Protein AF-E0N6F6-F1 (afdb_monomer_lite)

pLDDT: mean 92.58, std 10.04, range [50.66, 98.19]

Foldseek 3Di:
DQVVVVVVLCVLLVHDLVVLCVVVVHDSVVSVCCSPVNDDPVSSVVSVVSSVVVVVVVV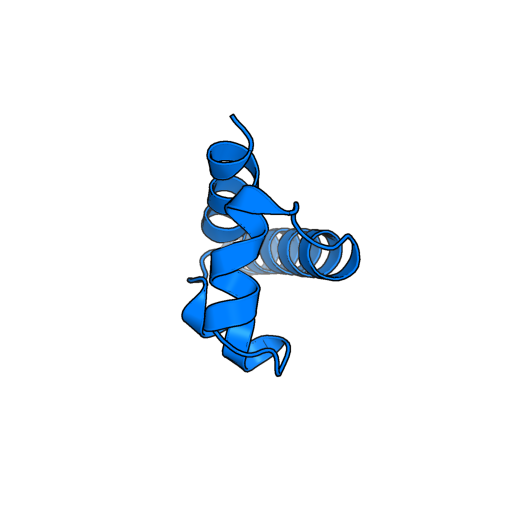D

Structure (mmCIF, N/CA/C/O backbone):
data_AF-E0N6F6-F1
#
_entry.id   AF-E0N6F6-F1
#
loop_
_atom_site.group_PDB
_atom_site.id
_atom_site.type_symbol
_atom_site.label_atom_id
_atom_site.label_alt_id
_atom_site.label_comp_id
_atom_site.label_asym_id
_atom_site.label_entity_id
_atom_site.label_seq_id
_atom_site.pdbx_PDB_ins_code
_atom_site.Cartn_x
_atom_site.Cartn_y
_atom_site.Cartn_z
_atom_site.occupancy
_atom_site.B_iso_or_equiv
_atom_site.auth_seq_id
_atom_site.auth_comp_id
_atom_site.auth_asym_id
_atom_site.auth_atom_id
_atom_site.pdbx_PDB_model_num
ATOM 1 N N . MET A 1 1 ? -5.490 1.347 -18.433 1.00 50.66 1 MET A N 1
ATOM 2 C CA . MET A 1 1 ? -6.365 0.369 -17.735 1.00 50.66 1 MET A CA 1
ATOM 3 C C . MET A 1 1 ? -5.671 -0.407 -16.596 1.00 50.66 1 MET A C 1
ATOM 5 O O . MET A 1 1 ? -6.383 -1.075 -15.858 1.00 50.66 1 MET A O 1
ATOM 9 N N . GLN A 1 2 ? -4.340 -0.330 -16.393 1.00 57.03 2 GLN A N 1
ATOM 10 C CA . GLN A 1 2 ? -3.672 -0.939 -15.219 1.00 57.03 2 GLN A CA 1
ATOM 11 C C . GLN A 1 2 ? -3.789 -0.098 -13.933 1.00 57.03 2 GLN A C 1
ATOM 13 O O . GLN A 1 2 ? -3.927 -0.688 -12.862 1.00 57.03 2 GLN A O 1
ATOM 18 N N . ASP A 1 3 ? -3.839 1.241 -14.032 1.00 62.19 3 ASP A N 1
ATOM 19 C CA . ASP A 1 3 ? -3.980 2.144 -12.871 1.00 62.19 3 ASP A CA 1
ATOM 20 C C . ASP A 1 3 ? -5.168 1.787 -11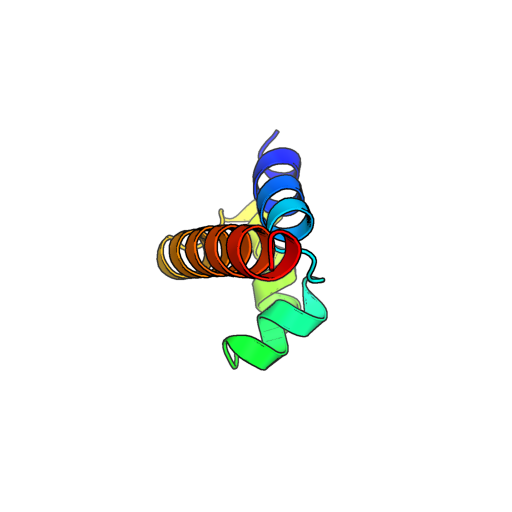.971 1.00 62.19 3 ASP A C 1
ATOM 22 O O . ASP A 1 3 ? -5.098 1.871 -10.745 1.00 62.19 3 ASP A O 1
ATOM 26 N N . THR A 1 4 ? -6.266 1.339 -12.585 1.00 78.69 4 THR A N 1
ATOM 27 C CA . THR A 1 4 ? -7.510 1.035 -11.883 1.00 78.69 4 THR A CA 1
ATOM 28 C C . THR A 1 4 ? -7.339 -0.144 -10.929 1.00 78.69 4 THR A C 1
ATOM 30 O O . THR A 1 4 ? -7.806 -0.074 -9.801 1.00 78.69 4 THR A O 1
ATOM 33 N N . LYS A 1 5 ? -6.609 -1.197 -11.328 1.00 89.00 5 LYS A N 1
ATOM 34 C CA . LYS A 1 5 ? -6.435 -2.398 -10.493 1.00 89.00 5 LYS A CA 1
ATOM 35 C C . LYS A 1 5 ? -5.588 -2.115 -9.258 1.00 89.00 5 LYS A C 1
ATOM 37 O O . LYS A 1 5 ? -5.959 -2.526 -8.162 1.00 89.00 5 LYS A O 1
ATOM 42 N N . PHE A 1 6 ? -4.472 -1.399 -9.418 1.00 92.69 6 PHE A N 1
ATOM 43 C CA . PHE A 1 6 ? -3.607 -1.080 -8.282 1.00 92.69 6 PHE A CA 1
ATOM 44 C C . PHE A 1 6 ? -4.310 -0.146 -7.295 1.00 92.69 6 PHE A C 1
ATOM 46 O O . PHE A 1 6 ? -4.278 -0.384 -6.089 1.00 92.69 6 PHE A O 1
ATOM 53 N N . LYS A 1 7 ? -5.018 0.867 -7.808 1.00 93.62 7 LYS A N 1
ATOM 54 C CA . LYS A 1 7 ? -5.823 1.757 -6.972 1.00 93.62 7 LYS A CA 1
ATOM 55 C C . LYS A 1 7 ? -6.904 0.990 -6.202 1.00 93.62 7 LYS A C 1
ATOM 57 O O . LYS A 1 7 ? -6.989 1.141 -4.993 1.00 93.62 7 LYS A O 1
ATOM 62 N N . THR A 1 8 ? -7.646 0.092 -6.854 1.00 94.88 8 THR A N 1
ATOM 63 C CA . THR A 1 8 ? -8.661 -0.737 -6.179 1.00 94.88 8 THR A CA 1
ATOM 64 C C . THR A 1 8 ? -8.079 -1.611 -5.065 1.00 94.88 8 THR A C 1
ATOM 66 O O . THR A 1 8 ? -8.732 -1.792 -4.037 1.00 94.88 8 THR A O 1
ATOM 69 N N . LEU A 1 9 ? -6.863 -2.146 -5.233 1.00 95.38 9 LEU A N 1
ATOM 70 C CA . LEU A 1 9 ? -6.190 -2.916 -4.180 1.00 95.38 9 LEU A CA 1
ATOM 71 C C . LEU A 1 9 ? -5.846 -2.044 -2.966 1.00 95.38 9 LEU A C 1
ATOM 73 O O . LEU A 1 9 ? -6.086 -2.459 -1.835 1.00 95.38 9 LEU A O 1
ATOM 77 N N . LEU A 1 10 ? -5.324 -0.837 -3.197 1.00 96.62 10 LEU A N 1
ATOM 78 C CA . LEU A 1 10 ? -5.028 0.134 -2.138 1.00 96.62 10 LEU A CA 1
ATOM 79 C C . LEU A 1 10 ? -6.296 0.574 -1.402 1.00 96.62 10 LEU A C 1
ATOM 81 O O . LEU A 1 10 ? -6.325 0.548 -0.174 1.00 96.62 10 LEU A O 1
ATOM 85 N N . ASP A 1 11 ? -7.350 0.899 -2.152 1.00 96.75 11 ASP A N 1
ATOM 86 C CA . ASP A 1 11 ? -8.642 1.320 -1.607 1.00 96.75 11 ASP A CA 1
ATOM 87 C C . ASP A 1 11 ? -9.266 0.193 -0.765 1.00 96.75 11 ASP A C 1
ATOM 89 O O . ASP A 1 11 ? -9.718 0.424 0.355 1.00 96.75 11 ASP A O 1
ATOM 93 N N . SER A 1 12 ? -9.212 -1.055 -1.251 1.00 96.25 12 SER A N 1
ATOM 94 C CA . SER A 1 12 ? -9.700 -2.230 -0.510 1.00 96.25 12 SER A CA 1
ATOM 95 C C . SER A 1 12 ? -8.905 -2.498 0.768 1.00 96.25 12 SER A C 1
ATOM 97 O O . SER A 1 12 ? -9.464 -2.995 1.744 1.00 96.25 12 SER A O 1
ATOM 99 N N . ALA A 1 13 ? -7.607 -2.197 0.753 1.00 97.06 13 ALA A N 1
ATOM 100 C CA . ALA A 1 13 ? -6.713 -2.322 1.897 1.00 97.06 13 ALA A CA 1
ATOM 101 C C . ALA A 1 13 ? -6.712 -1.076 2.801 1.00 97.06 13 ALA A C 1
ATOM 103 O O . ALA A 1 13 ? -6.025 -1.080 3.819 1.00 97.06 13 ALA A O 1
ATOM 104 N N . GLN A 1 14 ? -7.465 -0.028 2.446 1.00 97.25 14 GLN A N 1
ATOM 105 C CA . GLN A 1 14 ? -7.571 1.243 3.169 1.00 97.25 14 GLN A CA 1
ATOM 106 C C . GLN A 1 14 ? -6.211 1.890 3.488 1.00 97.25 14 GLN A C 1
ATOM 108 O O . GLN A 1 14 ? -6.000 2.412 4.582 1.00 97.25 14 GLN A O 1
ATOM 113 N N . ILE A 1 15 ? -5.269 1.856 2.539 1.00 97.44 15 ILE A N 1
ATOM 114 C CA . ILE A 1 15 ? -3.946 2.479 2.696 1.00 97.44 15 ILE A CA 1
ATOM 115 C C . ILE A 1 15 ? -3.522 3.259 1.453 1.00 97.44 15 ILE A C 1
ATOM 117 O O . ILE A 1 15 ? -3.950 2.975 0.336 1.00 97.44 15 ILE A O 1
ATOM 121 N N . THR A 1 16 ? -2.617 4.220 1.629 1.00 97.00 16 THR A N 1
ATOM 122 C CA . THR A 1 16 ? -2.019 4.958 0.511 1.00 97.00 16 THR A CA 1
ATOM 123 C C . THR A 1 16 ? -0.782 4.246 -0.055 1.00 97.00 16 THR A C 1
ATOM 125 O O . THR A 1 16 ? -0.206 3.352 0.569 1.00 97.00 16 THR A O 1
ATOM 128 N N . GLN A 1 17 ? -0.294 4.684 -1.223 1.00 96.31 17 GLN A N 1
ATOM 129 C CA . GLN A 1 17 ? 1.007 4.233 -1.751 1.00 96.31 17 GLN A CA 1
ATOM 130 C C . GLN A 1 17 ? 2.172 4.571 -0.805 1.00 96.31 17 GLN A C 1
ATOM 132 O O . GLN A 1 17 ? 3.139 3.814 -0.724 1.00 96.31 17 GLN A O 1
ATOM 137 N N . ALA A 1 18 ? 2.080 5.689 -0.075 1.00 96.88 18 ALA A N 1
ATOM 138 C CA . ALA A 1 18 ? 3.093 6.092 0.896 1.00 96.88 18 ALA A CA 1
ATOM 139 C C . ALA A 1 18 ? 3.111 5.152 2.110 1.00 96.88 18 ALA A C 1
ATOM 141 O O . ALA A 1 18 ? 4.182 4.781 2.590 1.00 96.88 18 ALA A O 1
ATOM 142 N N . ASP A 1 19 ? 1.940 4.712 2.568 1.00 97.88 19 ASP A N 1
ATOM 143 C CA . ASP A 1 19 ? 1.838 3.720 3.640 1.00 97.88 19 ASP A CA 1
ATOM 144 C C . ASP A 1 19 ? 2.357 2.360 3.181 1.00 97.88 19 ASP A C 1
ATOM 146 O O . ASP A 1 19 ? 3.113 1.714 3.903 1.00 97.88 19 ASP A O 1
ATOM 150 N N . LEU A 1 20 ? 2.005 1.942 1.960 1.00 97.62 20 LEU A N 1
ATOM 151 C CA . LEU A 1 20 ? 2.499 0.699 1.372 1.00 97.62 20 LEU A CA 1
ATOM 152 C C . LEU A 1 20 ? 4.030 0.693 1.261 1.00 97.62 20 LEU A C 1
ATOM 154 O O . LEU A 1 20 ? 4.671 -0.291 1.622 1.00 97.62 20 LEU A O 1
ATOM 158 N N . SER A 1 21 ? 4.614 1.806 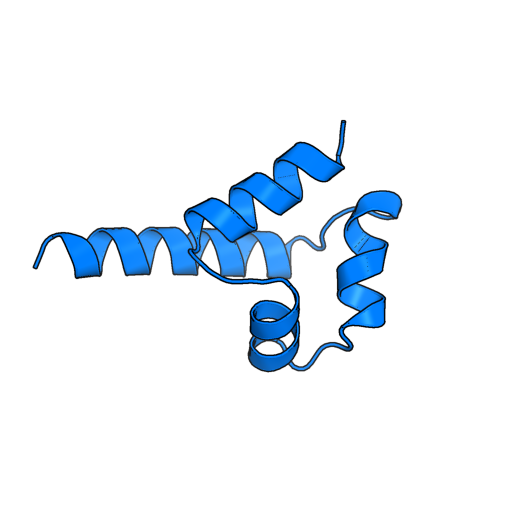0.815 1.00 97.94 21 SER A N 1
ATOM 159 C CA . SER A 1 21 ? 6.064 2.009 0.756 1.00 97.94 21 SER A CA 1
ATOM 160 C C . SER A 1 21 ? 6.726 1.792 2.120 1.00 97.94 21 SER A C 1
ATOM 162 O O . SER A 1 21 ? 7.671 1.008 2.220 1.00 97.94 21 SER A O 1
ATOM 164 N N . LYS A 1 22 ? 6.193 2.412 3.181 1.00 98.00 22 LYS A N 1
ATOM 165 C CA . LYS A 1 22 ? 6.701 2.248 4.552 1.00 98.00 22 LYS A CA 1
ATOM 166 C C . LYS A 1 22 ? 6.565 0.807 5.048 1.00 98.00 22 LYS A C 1
ATOM 168 O O . LYS A 1 22 ? 7.496 0.282 5.644 1.00 98.00 22 LYS A O 1
ATOM 173 N N . ARG A 1 23 ? 5.425 0.163 4.777 1.00 97.25 23 ARG A N 1
ATOM 174 C CA . ARG A 1 23 ? 5.114 -1.209 5.216 1.00 97.25 23 ARG A CA 1
ATOM 175 C C . ARG A 1 23 ? 6.003 -2.264 4.562 1.00 97.25 23 ARG A C 1
ATOM 177 O O . ARG A 1 23 ? 6.352 -3.238 5.214 1.00 97.25 23 ARG A O 1
ATOM 184 N N . LEU A 1 24 ? 6.355 -2.074 3.291 1.00 96.81 24 LEU A N 1
ATOM 185 C CA . LEU A 1 24 ? 7.185 -3.018 2.537 1.00 96.81 24 LEU A CA 1
ATOM 186 C C . LEU A 1 24 ? 8.679 -2.665 2.543 1.00 96.81 24 LEU A C 1
ATOM 188 O O . LEU A 1 24 ? 9.480 -3.442 2.033 1.00 96.81 24 LEU A O 1
ATOM 192 N N . GLY A 1 25 ? 9.065 -1.500 3.072 1.00 97.25 25 GLY A N 1
ATOM 193 C CA . GLY A 1 25 ? 10.452 -1.028 3.021 1.00 97.25 25 GLY A CA 1
ATOM 194 C C . GLY A 1 25 ? 10.930 -0.702 1.600 1.00 97.25 25 GLY A C 1
ATOM 195 O O . GLY A 1 25 ? 12.109 -0.850 1.290 1.00 97.25 25 GLY A O 1
ATOM 196 N N . ILE A 1 26 ? 10.019 -0.279 0.718 1.00 96.06 26 ILE A N 1
ATOM 197 C CA . ILE A 1 26 ? 10.296 0.010 -0.699 1.00 96.06 26 ILE A CA 1
ATOM 198 C C . ILE A 1 26 ? 10.201 1.515 -0.926 1.00 96.06 26 ILE A C 1
ATOM 200 O O . ILE A 1 26 ? 9.349 2.172 -0.336 1.00 96.06 26 ILE A O 1
ATOM 204 N N . SER A 1 27 ? 11.025 2.083 -1.809 1.00 97.31 27 SER A N 1
ATOM 205 C CA . SER A 1 27 ? 10.963 3.519 -2.097 1.00 97.31 27 SER A CA 1
ATOM 206 C C . SER A 1 27 ? 9.598 3.944 -2.676 1.00 97.31 27 SER A C 1
ATOM 208 O O . SER A 1 27 ? 9.055 3.251 -3.546 1.00 97.31 27 SER A O 1
ATOM 210 N N . PRO A 1 28 ? 9.054 5.116 -2.286 1.00 96.62 28 PRO A N 1
ATOM 211 C CA . PRO A 1 28 ? 7.803 5.627 -2.853 1.00 96.62 28 PRO A CA 1
ATOM 212 C C . PRO A 1 28 ? 7.867 5.767 -4.377 1.00 96.62 28 PRO A C 1
ATOM 214 O O . PRO A 1 28 ? 6.900 5.496 -5.078 1.00 96.62 28 PRO A O 1
ATOM 217 N N . THR A 1 29 ? 9.040 6.125 -4.909 1.00 95.69 29 THR A N 1
ATOM 218 C CA . THR A 1 29 ? 9.274 6.257 -6.352 1.00 95.69 29 THR A CA 1
ATOM 219 C C . THR A 1 29 ? 9.176 4.930 -7.099 1.00 95.69 29 THR A C 1
ATOM 221 O O . THR A 1 29 ? 8.759 4.923 -8.256 1.00 95.69 29 THR A O 1
ATOM 224 N N . SER A 1 30 ? 9.542 3.811 -6.467 1.00 95.31 30 SER A N 1
ATOM 225 C CA . SER A 1 30 ? 9.358 2.473 -7.034 1.00 95.31 30 SER A CA 1
ATOM 226 C C . SER A 1 30 ? 7.875 2.104 -7.074 1.00 95.31 30 SER A C 1
ATOM 228 O O . SER A 1 30 ? 7.375 1.713 -8.127 1.00 95.31 30 SER A O 1
ATOM 230 N N . VAL A 1 31 ? 7.148 2.348 -5.976 1.00 96.06 31 VAL A N 1
ATOM 231 C CA . VAL A 1 31 ? 5.698 2.102 -5.890 1.00 96.06 31 VAL A CA 1
ATOM 232 C C . VAL A 1 31 ? 4.933 2.916 -6.941 1.00 96.06 31 VAL A C 1
ATOM 234 O O . VAL A 1 31 ? 4.106 2.362 -7.664 1.00 96.06 31 VAL A O 1
ATOM 237 N N . SER A 1 32 ? 5.275 4.195 -7.129 1.00 93.31 32 SER A N 1
ATOM 238 C CA . SER A 1 32 ? 4.657 5.043 -8.159 1.00 93.31 32 SER A CA 1
ATOM 239 C C . SER A 1 32 ? 4.856 4.518 -9.585 1.00 93.31 32 SER A C 1
ATOM 241 O O . SER A 1 32 ? 4.037 4.788 -10.463 1.00 93.31 32 SER A O 1
ATOM 243 N N . LYS A 1 33 ? 5.935 3.769 -9.856 1.00 93.81 33 LYS A N 1
ATOM 244 C CA . LYS A 1 33 ? 6.210 3.210 -11.190 1.00 93.81 33 LYS A CA 1
ATOM 245 C C . LYS A 1 33 ? 5.367 1.976 -11.510 1.00 93.81 33 LYS A C 1
ATOM 247 O O . LYS A 1 33 ? 5.238 1.655 -12.691 1.00 93.81 33 LYS A O 1
ATOM 252 N N . TRP A 1 34 ? 4.764 1.314 -10.522 1.00 94.44 34 TRP A N 1
ATOM 253 C CA . TRP A 1 34 ? 3.984 0.082 -10.725 1.00 94.44 34 TRP A CA 1
ATOM 254 C C . TRP A 1 34 ? 2.763 0.261 -11.628 1.00 94.44 34 TRP A C 1
ATOM 256 O O . TRP A 1 34 ? 2.342 -0.688 -12.278 1.00 94.44 34 TRP A O 1
ATOM 266 N N . HIS A 1 35 ? 2.256 1.486 -11.770 1.00 87.69 35 HIS A N 1
ATOM 267 C CA . HIS A 1 35 ? 1.225 1.818 -12.762 1.00 87.69 35 HIS A CA 1
ATOM 268 C C . HIS A 1 35 ? 1.668 1.585 -14.214 1.00 87.69 35 HIS A C 1
ATOM 270 O O . HIS A 1 35 ? 0.840 1.321 -15.082 1.00 87.69 35 HIS A O 1
ATOM 276 N N . LYS A 1 36 ? 2.977 1.675 -14.480 1.00 88.44 36 LYS A N 1
ATOM 277 C CA . LYS A 1 36 ? 3.574 1.494 -15.812 1.00 88.44 36 LYS A CA 1
ATOM 278 C C . LYS A 1 36 ? 4.136 0.093 -16.022 1.00 88.44 36 LYS A C 1
ATOM 280 O O . LYS A 1 36 ? 4.021 -0.445 -17.116 1.00 88.44 36 LYS A O 1
ATOM 285 N N . ILE A 1 37 ? 4.792 -0.458 -14.999 1.00 90.38 37 ILE A N 1
ATOM 286 C CA . ILE A 1 37 ? 5.530 -1.731 -15.100 1.00 90.38 37 ILE A CA 1
ATOM 287 C C . ILE A 1 37 ? 4.743 -2.934 -14.567 1.00 90.38 37 ILE A C 1
ATOM 289 O O . ILE A 1 37 ? 5.214 -4.063 -14.664 1.00 90.38 37 ILE A O 1
ATOM 293 N N . GLY A 1 38 ? 3.554 -2.695 -14.012 1.00 92.19 38 GLY A N 1
ATOM 294 C CA . GLY A 1 38 ? 2.772 -3.686 -13.289 1.00 92.19 38 GLY A CA 1
ATOM 295 C C . GLY A 1 38 ? 3.123 -3.738 -11.801 1.00 92.19 38 GLY A C 1
ATOM 296 O O . GLY A 1 38 ? 4.231 -3.411 -11.373 1.00 92.19 38 GLY A O 1
ATOM 297 N N . VAL A 1 39 ? 2.143 -4.154 -10.999 1.00 95.06 39 VAL A N 1
ATOM 298 C CA . VAL A 1 39 ? 2.317 -4.361 -9.558 1.00 95.06 39 VAL A CA 1
ATOM 299 C C . VAL A 1 39 ? 2.989 -5.719 -9.331 1.00 95.06 39 VAL A C 1
ATOM 301 O O . VAL A 1 39 ? 2.490 -6.721 -9.846 1.00 95.06 39 VAL A O 1
ATOM 304 N N . PRO A 1 40 ? 4.085 -5.797 -8.556 1.00 95.56 40 PRO A N 1
ATOM 305 C CA . PRO A 1 40 ? 4.700 -7.071 -8.207 1.00 95.56 40 PRO A CA 1
ATOM 306 C C . PRO A 1 40 ? 3.736 -7.992 -7.451 1.00 95.56 40 PRO A C 1
ATOM 308 O O . PRO A 1 40 ? 3.004 -7.545 -6.567 1.00 95.56 40 PRO A O 1
ATOM 311 N N . GLN A 1 41 ? 3.793 -9.296 -7.728 1.00 96.12 41 GLN A N 1
ATOM 312 C CA . GLN A 1 41 ? 2.860 -10.270 -7.148 1.00 96.12 41 GLN A CA 1
ATOM 313 C C . GLN A 1 41 ? 2.878 -10.296 -5.610 1.00 96.12 41 GLN A C 1
ATOM 315 O O . GLN A 1 41 ? 1.830 -10.452 -4.988 1.00 96.12 41 GLN A O 1
ATOM 320 N N . TYR A 1 42 ? 4.040 -10.091 -4.978 1.00 96.81 42 TYR A N 1
ATOM 321 C CA . TYR A 1 42 ? 4.128 -10.027 -3.513 1.00 96.81 42 TYR A CA 1
ATOM 322 C C . TYR A 1 42 ? 3.362 -8.826 -2.935 1.00 96.81 42 TYR A C 1
ATOM 324 O O . TYR A 1 42 ? 2.775 -8.928 -1.861 1.00 96.81 42 TYR A O 1
ATOM 332 N N . ALA A 1 43 ? 3.336 -7.694 -3.647 1.00 96.94 43 ALA A N 1
ATOM 333 C CA . ALA A 1 43 ? 2.622 -6.500 -3.215 1.00 96.94 43 ALA A CA 1
ATOM 334 C C . ALA A 1 43 ? 1.110 -6.681 -3.392 1.00 96.94 43 ALA A C 1
ATOM 336 O O . ALA A 1 43 ? 0.344 -6.261 -2.528 1.00 96.94 43 ALA A O 1
ATOM 337 N N . VAL A 1 44 ? 0.688 -7.372 -4.458 1.00 97.31 44 VAL A N 1
ATOM 338 C CA . VAL A 1 44 ? -0.710 -7.796 -4.638 1.00 97.31 44 VAL A CA 1
ATOM 339 C C . VAL A 1 44 ? -1.149 -8.685 -3.474 1.00 97.31 44 VAL A C 1
ATOM 341 O O . VAL A 1 44 ? -2.119 -8.357 -2.798 1.00 97.31 44 VAL A O 1
ATOM 344 N N . ALA A 1 45 ? -0.397 -9.749 -3.179 1.00 97.88 45 ALA A N 1
ATOM 345 C CA . ALA A 1 45 ? -0.718 -10.677 -2.094 1.00 97.88 45 ALA A CA 1
ATOM 346 C C . ALA A 1 45 ? -0.790 -9.980 -0.724 1.00 97.88 45 ALA A C 1
ATOM 348 O O . ALA A 1 45 ? -1.695 -10.247 0.067 1.00 97.88 45 ALA A O 1
ATOM 349 N N . TYR A 1 46 ? 0.130 -9.046 -0.459 1.00 98.19 46 TYR A N 1
ATOM 350 C CA . TYR A 1 46 ? 0.109 -8.239 0.759 1.00 98.19 46 TYR A CA 1
ATOM 351 C C . TYR A 1 46 ? -1.167 -7.393 0.875 1.00 98.19 46 TYR A C 1
ATOM 353 O O . TYR A 1 46 ? -1.822 -7.407 1.917 1.00 98.19 46 TYR A O 1
ATOM 361 N N . LEU A 1 47 ? -1.541 -6.677 -0.190 1.00 97.81 47 LEU A N 1
ATOM 362 C CA . LEU A 1 47 ? -2.733 -5.825 -0.205 1.00 97.81 47 LEU A CA 1
ATOM 363 C C . LEU A 1 47 ? -4.021 -6.640 -0.062 1.00 97.81 47 LEU A C 1
ATOM 365 O O . LEU A 1 47 ? -4.917 -6.243 0.679 1.00 97.81 47 LEU A O 1
ATOM 369 N N . GLU A 1 48 ? -4.104 -7.800 -0.712 1.00 97.81 48 GLU A N 1
ATOM 370 C CA . GLU A 1 48 ? -5.242 -8.712 -0.571 1.00 97.81 48 GLU A CA 1
ATOM 371 C C . GLU A 1 48 ? -5.386 -9.240 0.859 1.00 97.81 48 GLU A C 1
ATOM 373 O O . GLU A 1 48 ? -6.500 -9.307 1.386 1.00 97.81 48 GLU A O 1
ATOM 378 N N . LEU A 1 49 ? -4.272 -9.602 1.502 1.00 98.12 49 LEU A N 1
ATOM 379 C CA . LEU A 1 49 ? -4.271 -10.048 2.891 1.00 98.12 49 LEU A CA 1
ATOM 380 C C . LEU A 1 49 ? -4.691 -8.919 3.839 1.00 98.12 49 LEU A C 1
ATOM 382 O O . LEU A 1 49 ? -5.548 -9.134 4.695 1.00 98.12 49 LEU A O 1
ATOM 386 N N . LEU A 1 50 ? -4.142 -7.716 3.659 1.00 97.94 50 LEU A N 1
ATOM 387 C CA . LEU A 1 50 ? -4.478 -6.554 4.480 1.00 97.94 50 LEU A CA 1
ATOM 388 C C . LEU A 1 50 ? -5.954 -6.159 4.328 1.00 97.94 50 LEU A C 1
ATOM 390 O O . LEU A 1 50 ? -6.627 -5.911 5.324 1.00 97.94 50 LEU A O 1
ATOM 394 N N . ALA A 1 51 ? -6.490 -6.186 3.106 1.00 97.62 51 ALA A N 1
ATOM 395 C CA . ALA A 1 51 ? -7.908 -5.944 2.856 1.00 97.62 51 ALA A CA 1
ATOM 396 C C . ALA A 1 51 ? -8.806 -6.971 3.566 1.00 97.62 51 ALA A C 1
ATOM 398 O O . ALA A 1 51 ? -9.817 -6.608 4.166 1.00 97.62 51 ALA A O 1
ATOM 399 N N . LYS A 1 52 ? -8.444 -8.261 3.526 1.00 97.44 52 LYS A N 1
ATOM 400 C CA . LYS A 1 52 ? -9.170 -9.315 4.256 1.00 97.44 52 LYS A CA 1
ATOM 401 C C . LYS A 1 52 ? -9.118 -9.088 5.765 1.00 97.44 52 LYS A C 1
ATOM 403 O O . LYS A 1 52 ? -10.151 -9.197 6.415 1.00 97.44 52 LYS A O 1
ATOM 408 N N . TYR A 1 53 ? -7.948 -8.748 6.298 1.00 97.06 53 TYR A N 1
ATOM 409 C CA . TYR A 1 53 ? -7.766 -8.450 7.715 1.00 97.06 53 TYR A CA 1
ATOM 410 C C . TYR A 1 53 ? -8.621 -7.258 8.166 1.00 97.06 53 TYR A C 1
ATOM 412 O O . TYR A 1 53 ? -9.398 -7.400 9.106 1.00 97.06 53 TYR A O 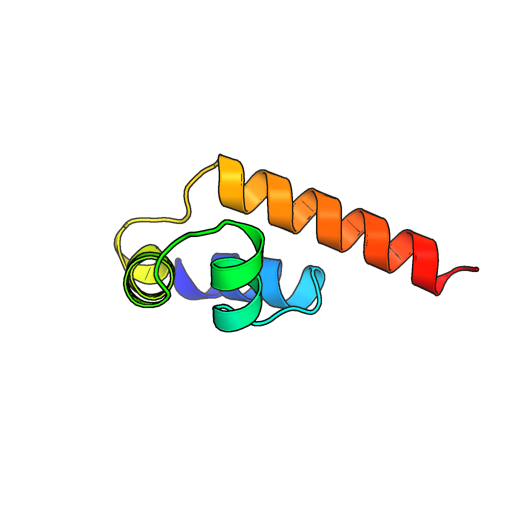1
ATOM 420 N N . ASN A 1 54 ? -8.569 -6.125 7.460 1.00 95.94 54 ASN A N 1
ATOM 421 C CA . ASN A 1 54 ? -9.358 -4.942 7.819 1.00 95.94 54 ASN A CA 1
ATOM 422 C C . ASN A 1 54 ? -10.866 -5.237 7.807 1.00 95.94 54 ASN A C 1
ATOM 424 O O . ASN A 1 54 ? -11.574 -4.848 8.726 1.00 95.94 54 ASN A O 1
ATOM 428 N N . ARG A 1 55 ? -11.352 -6.004 6.819 1.00 94.38 55 ARG A N 1
ATOM 429 C CA . ARG A 1 55 ? -12.760 -6.444 6.755 1.00 94.38 55 ARG A CA 1
ATOM 430 C C . ARG A 1 55 ? -13.176 -7.362 7.902 1.00 94.38 55 ARG A C 1
ATOM 432 O O . ARG A 1 55 ? -14.362 -7.435 8.203 1.00 94.38 55 ARG A O 1
ATOM 439 N N . LEU A 1 56 ? -12.246 -8.135 8.462 1.00 95.62 56 LEU A N 1
ATOM 440 C CA . LEU A 1 56 ? -12.514 -8.973 9.630 1.00 95.62 56 LEU A CA 1
ATOM 441 C C . LEU A 1 56 ? -12.578 -8.119 10.894 1.00 95.62 56 LEU A C 1
ATOM 443 O O . LEU A 1 56 ? -13.486 -8.309 11.693 1.00 95.62 56 LEU A O 1
ATOM 447 N N . MET A 1 57 ? -11.661 -7.162 11.034 1.00 93.25 57 MET A N 1
ATOM 448 C CA . MET A 1 57 ? -11.617 -6.262 12.186 1.00 93.25 57 MET A CA 1
ATOM 449 C C . MET A 1 57 ? -12.793 -5.283 12.236 1.00 93.25 57 MET A C 1
ATOM 451 O O . MET A 1 57 ? -13.227 -4.941 13.322 1.00 93.25 57 MET A O 1
ATOM 455 N N . ASP A 1 58 ? -13.337 -4.874 11.088 1.00 90.56 58 ASP A N 1
ATOM 456 C CA . ASP A 1 58 ? -14.520 -3.999 11.004 1.00 90.56 58 ASP A CA 1
ATOM 457 C C . ASP A 1 58 ? -15.825 -4.677 11.478 1.00 90.56 58 ASP A C 1
ATOM 459 O O . ASP A 1 58 ? -16.814 -4.012 11.764 1.00 90.56 58 ASP A O 1
ATOM 463 N N . LYS A 1 59 ? -15.848 -6.016 11.557 1.00 78.00 59 LYS A N 1
ATOM 464 C CA . LYS A 1 59 ? -17.027 -6.810 11.957 1.00 78.00 59 LYS A CA 1
ATOM 465 C C . LYS A 1 59 ? -17.058 -7.182 13.442 1.00 78.00 59 LYS A C 1
ATOM 467 O O . LYS A 1 59 ? -17.970 -7.906 13.847 1.00 78.00 59 LYS A O 1
ATOM 472 N N . ILE A 1 60 ? -16.047 -6.772 14.200 1.00 63.53 60 ILE A N 1
ATOM 473 C CA . ILE A 1 60 ? -15.889 -7.033 15.637 1.00 63.53 60 ILE A CA 1
ATOM 474 C C . ILE A 1 60 ? -16.269 -5.763 16.388 1.00 63.53 60 ILE A C 1
ATOM 476 O O . ILE A 1 60 ? -17.076 -5.883 17.334 1.00 63.53 60 ILE A O 1
#

Radius of gyration: 11.48 Å; chains: 1; bounding box: 28×17×33 Å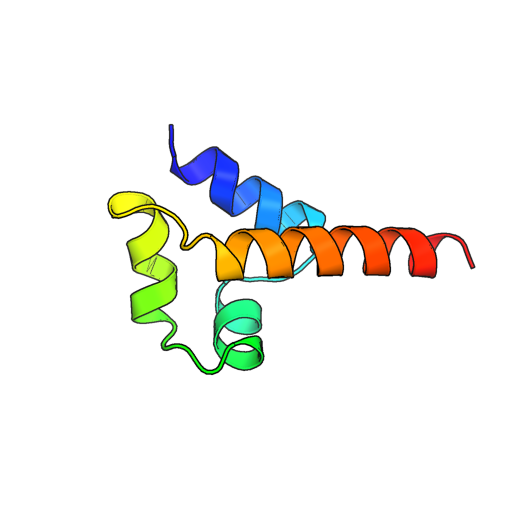

Sequence (60 aa):
MQDTKFKTLLDSAQITQADLSKRLGISPTSVSKWHKIGVPQYAVAYLELLAKYNRLMDKI

Organism: Neisseria meningitidis serogroup B (strain ATCC 13091 / M2091) (NCBI:txid862513)

Secondary structure (DSSP, 8-state):
--HHHHHHHHHHTT--HHHHHHHHT--HHHHHHHHHH---HHHHHHHHHHHHHHHHHTT-

InterPro domains:
  IPR001387 Cro/C1-type, helix-tur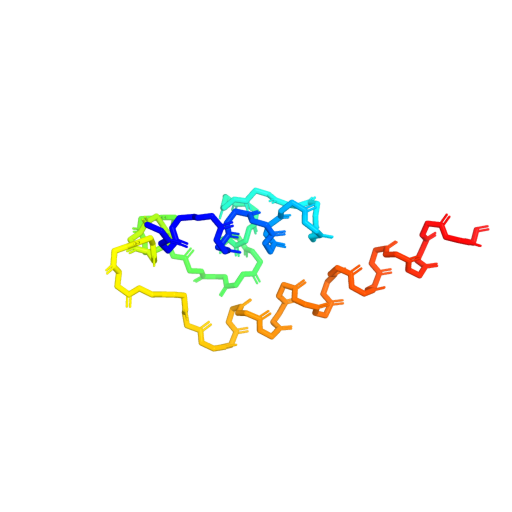n-helix domain [PS50943] (6-34)
  IPR001387 Cro/C1-type, helix-turn-helix domain [cd00093] (5-34)
  IPR010982 Lambda repressor-like, DNA-binding domain superfamily [G3DSA:1.10.260.40] (3-58)
  IPR010982 Lambda repressor-like, DNA-binding domain superfamily [SSF47413] (6-43)